Protein AF-A0A0E3S1Q1-F1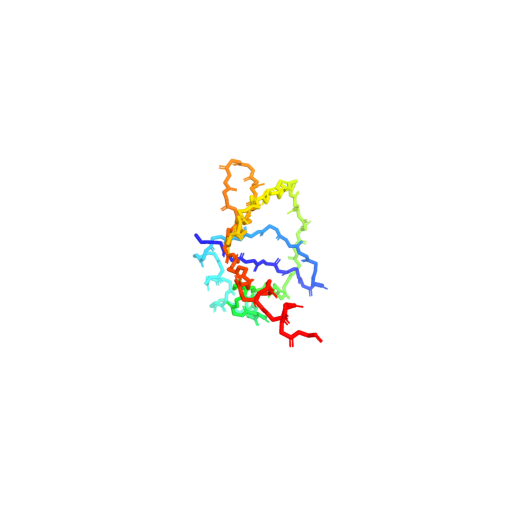 (afdb_monomer_lite)

InterPro domains:
  IPR025938 RRXRR domain [PF14239] (3-93)

Foldseek 3Di:
DWEWEAELVRHTADTHDVVVVVVCVVVVQWDFDDVVVTYIYGNDGDPRDDDDKDWDWDDDPFKIWIFIDDPRDTPDIDIDGDDDCPVVVVVVD

Sequence (93 aa):
MFVFVLSKDGNPLMPTKPAKARKLLQAGKAKVVRNTPFTIKLLFGSSGYTQPVIAGMDTGSKVVGCAAIANGKVLYQSEIYLRENVSKKMQER

Radius of gyration: 18.03 Å; chains: 1; bounding box: 46×26×50 Å

Structure (mmCIF, N/CA/C/O backbone):
data_AF-A0A0E3S1Q1-F1
#
_entry.id   AF-A0A0E3S1Q1-F1
#
loop_
_atom_site.group_PDB
_atom_site.id
_atom_site.type_symbol
_atom_site.label_atom_id
_atom_site.label_alt_id
_atom_site.label_comp_id
_atom_site.label_asym_id
_atom_site.label_entity_id
_atom_site.label_seq_id
_atom_site.pdbx_PDB_ins_code
_atom_site.Cartn_x
_atom_site.Cartn_y
_atom_site.Cartn_z
_atom_site.occupancy
_atom_site.B_iso_or_equiv
_atom_site.auth_seq_id
_atom_site.auth_comp_id
_atom_site.auth_asym_id
_atom_site.auth_atom_id
_atom_site.pdbx_PDB_model_num
ATOM 1 N N . MET A 1 1 ? -3.098 10.597 -1.764 1.00 81.19 1 MET A N 1
ATOM 2 C CA . MET A 1 1 ? -3.412 9.185 -2.074 1.00 81.19 1 MET A CA 1
ATOM 3 C C . MET A 1 1 ? -2.205 8.518 -2.716 1.00 81.19 1 MET A C 1
ATOM 5 O O . MET A 1 1 ? -1.698 9.040 -3.706 1.00 81.19 1 MET A O 1
ATOM 9 N N . PHE A 1 2 ? -1.731 7.415 -2.143 1.00 94.62 2 PHE A N 1
ATOM 10 C CA . PHE A 1 2 ? -0.648 6.595 -2.692 1.00 94.62 2 PHE A CA 1
ATOM 11 C C . PHE A 1 2 ? -1.205 5.314 -3.324 1.00 94.62 2 PHE A C 1
ATOM 13 O O . PHE A 1 2 ? -2.326 4.912 -3.030 1.00 94.62 2 PHE A O 1
ATOM 20 N N . VAL A 1 3 ? -0.418 4.693 -4.201 1.00 97.00 3 VAL A N 1
ATOM 21 C CA . VAL A 1 3 ? -0.692 3.367 -4.766 1.00 97.00 3 VAL A CA 1
ATOM 22 C C . VAL A 1 3 ? 0.318 2.390 -4.194 1.00 97.00 3 VAL A C 1
ATOM 24 O O . VAL A 1 3 ? 1.523 2.622 -4.316 1.00 97.00 3 VAL A O 1
ATOM 27 N N . PHE A 1 4 ? -0.166 1.312 -3.585 1.00 97.12 4 PHE A N 1
ATOM 28 C CA . PHE A 1 4 ? 0.693 0.270 -3.035 1.00 97.12 4 PHE A CA 1
ATOM 29 C C . PHE A 1 4 ? 1.284 -0.566 -4.166 1.00 97.12 4 PHE A C 1
ATOM 31 O O . PHE A 1 4 ? 0.640 -0.794 -5.194 1.00 97.12 4 PHE A O 1
ATOM 38 N N . VAL A 1 5 ? 2.533 -0.988 -3.998 1.00 97.44 5 VAL A N 1
ATOM 39 C CA . VAL A 1 5 ? 3.286 -1.664 -5.052 1.00 97.44 5 VAL A CA 1
ATOM 40 C C . VAL A 1 5 ? 3.845 -2.969 -4.511 1.00 97.44 5 VAL A C 1
ATOM 42 O O . VAL A 1 5 ? 4.488 -2.986 -3.467 1.00 97.44 5 VAL A O 1
ATOM 45 N N . LEU A 1 6 ? 3.620 -4.048 -5.250 1.00 97.75 6 LEU A N 1
ATOM 46 C CA . LEU A 1 6 ? 4.308 -5.318 -5.067 1.00 97.75 6 LEU A CA 1
ATOM 47 C C . LEU A 1 6 ? 5.387 -5.477 -6.141 1.00 97.75 6 LEU A C 1
ATOM 49 O O . LEU A 1 6 ? 5.180 -5.102 -7.301 1.00 97.75 6 LEU A O 1
ATOM 53 N N . SER A 1 7 ? 6.521 -6.064 -5.770 1.00 97.38 7 SER A N 1
ATOM 54 C CA . SER A 1 7 ? 7.558 -6.488 -6.712 1.00 97.38 7 SER A CA 1
ATOM 55 C C . SER A 1 7 ? 7.042 -7.597 -7.641 1.00 97.38 7 SER A C 1
ATOM 57 O O . SER A 1 7 ? 5.965 -8.163 -7.424 1.00 97.38 7 SER A O 1
ATOM 59 N N . LYS A 1 8 ? 7.832 -7.963 -8.658 1.00 96.69 8 LYS A N 1
ATOM 60 C CA . LYS A 1 8 ? 7.547 -9.120 -9.526 1.00 96.69 8 LYS A CA 1
ATOM 61 C C . LYS A 1 8 ? 7.335 -10.415 -8.732 1.00 96.69 8 LYS A C 1
ATOM 63 O O . LYS A 1 8 ? 6.444 -11.199 -9.065 1.00 96.69 8 LYS A O 1
ATOM 68 N N . ASP A 1 9 ? 8.055 -10.569 -7.630 1.00 94.94 9 ASP A N 1
ATOM 69 C CA . ASP A 1 9 ? 8.001 -11.751 -6.764 1.00 94.94 9 ASP A CA 1
ATOM 70 C C . ASP A 1 9 ? 6.891 -11.657 -5.705 1.00 94.94 9 ASP A C 1
ATOM 72 O O . ASP A 1 9 ? 6.567 -12.638 -5.051 1.00 94.94 9 ASP A O 1
ATOM 76 N N . GLY A 1 10 ? 6.219 -10.505 -5.593 1.00 94.44 10 GLY A N 1
ATOM 77 C CA . GLY A 1 10 ? 5.112 -10.287 -4.655 1.00 94.44 10 GLY A CA 1
ATOM 78 C C . GLY A 1 10 ? 5.513 -9.620 -3.340 1.00 94.44 10 GLY A C 1
ATOM 79 O O . GLY A 1 10 ? 4.643 -9.390 -2.505 1.00 94.44 10 GLY A O 1
ATOM 80 N N . ASN A 1 11 ? 6.783 -9.250 -3.173 1.00 95.25 11 ASN A N 1
ATOM 81 C CA . ASN A 1 11 ? 7.255 -8.562 -1.974 1.00 95.25 11 ASN A CA 1
ATOM 82 C C . ASN A 1 11 ? 6.770 -7.100 -1.951 1.00 95.25 11 ASN A C 1
ATOM 84 O O . ASN A 1 11 ? 6.796 -6.442 -2.999 1.00 95.25 11 ASN A O 1
ATOM 88 N N . PRO A 1 12 ? 6.341 -6.560 -0.796 1.00 94.81 12 PRO A N 1
ATOM 89 C CA . PRO A 1 12 ? 5.954 -5.157 -0.680 1.00 94.81 12 PRO A CA 1
ATOM 90 C C . PRO A 1 12 ? 7.110 -4.206 -1.008 1.00 94.81 12 PRO A C 1
ATOM 92 O O . PRO A 1 12 ? 8.225 -4.375 -0.524 1.00 94.81 12 PRO A O 1
ATOM 95 N N . LEU A 1 13 ? 6.824 -3.178 -1.807 1.00 95.94 13 LEU A N 1
ATOM 96 C CA . LEU A 1 13 ? 7.715 -2.048 -2.067 1.00 95.94 13 LEU A CA 1
ATOM 97 C C . LEU A 1 13 ? 7.117 -0.765 -1.489 1.00 95.94 13 LEU A C 1
ATOM 99 O O . LEU A 1 13 ? 5.942 -0.711 -1.114 1.00 95.94 13 LEU A O 1
ATOM 103 N N . MET A 1 14 ? 7.902 0.314 -1.505 1.00 95.25 14 MET A N 1
ATOM 104 C CA . MET A 1 14 ? 7.365 1.627 -1.168 1.00 95.25 14 MET A CA 1
ATOM 105 C C . MET A 1 14 ? 6.221 2.036 -2.102 1.00 95.25 14 MET A C 1
ATOM 107 O O . MET A 1 14 ? 6.332 1.881 -3.326 1.00 95.25 14 MET A O 1
ATOM 111 N N . PRO A 1 15 ? 5.141 2.627 -1.558 1.00 95.69 15 PRO A N 1
ATOM 112 C CA . PRO A 1 15 ? 4.054 3.140 -2.367 1.00 95.69 15 PRO A CA 1
ATOM 113 C C . PRO A 1 15 ? 4.526 4.227 -3.328 1.00 95.69 15 PRO A C 1
ATOM 115 O O . PRO A 1 15 ? 5.479 4.970 -3.077 1.00 95.69 15 PRO A O 1
ATOM 118 N N . THR A 1 16 ? 3.809 4.366 -4.435 1.00 95.44 16 THR A N 1
ATOM 119 C CA . THR A 1 16 ? 4.118 5.364 -5.452 1.00 95.44 16 THR A CA 1
ATOM 120 C C . THR A 1 16 ? 2.980 6.350 -5.668 1.00 95.44 16 THR A C 1
ATOM 122 O O . THR A 1 16 ? 1.846 6.144 -5.233 1.00 95.44 16 THR A O 1
ATOM 125 N N . LYS A 1 17 ? 3.281 7.460 -6.347 1.00 96.06 17 LYS A N 1
ATOM 126 C CA . LYS A 1 17 ? 2.265 8.443 -6.730 1.00 96.06 17 LYS A CA 1
ATOM 127 C C . LYS A 1 17 ? 1.330 7.829 -7.785 1.00 96.06 17 LYS A C 1
ATOM 129 O O . LYS A 1 17 ? 1.831 7.177 -8.707 1.00 96.06 17 LYS A O 1
ATOM 134 N N . PRO A 1 18 ? 0.018 8.120 -7.758 1.00 97.19 18 PRO A N 1
ATOM 135 C CA . PRO A 1 18 ? -0.936 7.624 -8.753 1.00 97.19 18 PRO A CA 1
ATOM 136 C C . PRO A 1 18 ? -0.516 7.891 -10.205 1.00 97.19 18 PRO A C 1
ATOM 138 O O . PRO A 1 18 ? -0.697 7.036 -11.066 1.00 97.19 18 PRO A O 1
ATOM 141 N N . ALA A 1 19 ? 0.131 9.031 -10.475 1.00 97.62 19 ALA A N 1
ATOM 142 C CA . ALA A 1 19 ? 0.662 9.355 -11.800 1.00 97.62 19 ALA A CA 1
ATOM 143 C C . ALA A 1 19 ? 1.704 8.335 -12.300 1.00 97.62 19 ALA A C 1
ATOM 145 O O . ALA A 1 19 ? 1.667 7.938 -13.464 1.00 97.62 19 ALA A O 1
ATOM 146 N N . LYS A 1 20 ? 2.616 7.873 -11.431 1.00 97.00 20 LYS A N 1
ATOM 147 C CA . LYS A 1 20 ? 3.613 6.851 -11.789 1.00 97.00 20 LYS A CA 1
ATOM 148 C C . LYS A 1 20 ? 2.949 5.487 -11.965 1.00 97.00 20 LYS A C 1
ATOM 150 O O . LYS A 1 20 ? 3.231 4.814 -12.950 1.00 97.00 20 LYS A O 1
ATOM 155 N N . ALA A 1 21 ? 2.031 5.119 -11.071 1.00 97.62 21 ALA A N 1
ATOM 156 C CA . ALA A 1 21 ? 1.256 3.885 -11.194 1.00 97.62 21 ALA A CA 1
ATOM 157 C C . ALA A 1 21 ? 0.481 3.820 -12.522 1.00 97.62 21 ALA A C 1
ATOM 159 O O . ALA A 1 21 ? 0.573 2.824 -13.231 1.00 97.62 21 ALA A O 1
ATOM 160 N N . ARG A 1 22 ? -0.196 4.908 -12.915 1.00 98.06 22 ARG A N 1
ATOM 161 C CA . ARG A 1 22 ? -0.914 5.003 -14.195 1.00 98.06 22 ARG A CA 1
ATOM 162 C C . ARG A 1 22 ? 0.012 4.787 -15.391 1.00 98.06 22 ARG A C 1
ATOM 164 O O . ARG A 1 22 ? -0.315 3.985 -16.256 1.00 98.06 22 ARG A O 1
ATOM 171 N N . LYS A 1 23 ? 1.174 5.451 -15.418 1.00 98.44 23 LYS A N 1
ATOM 172 C CA . LYS A 1 23 ? 2.171 5.273 -16.488 1.00 98.44 23 LYS A CA 1
ATOM 173 C C . LYS A 1 23 ? 2.667 3.826 -16.573 1.00 98.44 23 LYS A C 1
ATOM 175 O O . LYS A 1 23 ? 2.820 3.302 -17.668 1.00 98.44 23 LYS A O 1
ATOM 180 N N . LEU A 1 24 ? 2.895 3.173 -15.431 1.00 98.06 24 LEU A N 1
ATOM 181 C CA . LEU A 1 24 ? 3.311 1.766 -15.391 1.00 98.06 24 LEU A CA 1
ATOM 182 C C . LEU A 1 24 ? 2.226 0.825 -15.927 1.00 98.06 24 LEU A C 1
ATOM 184 O O . LEU A 1 24 ? 2.551 -0.098 -16.667 1.00 98.06 24 LEU A O 1
ATOM 188 N N . LEU A 1 25 ? 0.961 1.072 -15.576 1.00 98.38 25 LEU A N 1
ATOM 189 C CA . LEU A 1 25 ? -0.182 0.303 -16.071 1.00 98.38 25 LEU A CA 1
ATOM 190 C C . LEU A 1 25 ? -0.376 0.496 -17.584 1.00 98.38 25 LEU A C 1
ATOM 192 O O . LEU A 1 25 ? -0.478 -0.485 -18.308 1.00 98.38 25 LEU A O 1
ATOM 196 N N . GLN A 1 26 ? -0.352 1.741 -18.073 1.00 98.31 26 GLN A N 1
ATOM 197 C CA . GLN A 1 26 ? -0.478 2.056 -19.505 1.00 98.31 26 GLN A CA 1
ATOM 198 C C . GLN A 1 26 ? 0.658 1.459 -20.340 1.00 98.31 26 GLN A C 1
ATOM 200 O O . GLN A 1 26 ? 0.431 1.003 -21.453 1.00 98.31 26 GLN A O 1
ATOM 205 N N . ALA A 1 27 ? 1.874 1.425 -19.793 1.00 98.12 27 ALA A N 1
ATOM 206 C CA . ALA A 1 27 ? 3.027 0.816 -20.446 1.00 98.12 27 ALA A CA 1
ATOM 207 C C . ALA A 1 27 ? 3.061 -0.724 -20.336 1.00 98.12 27 ALA A C 1
ATOM 209 O O . ALA A 1 27 ? 4.066 -1.322 -20.713 1.00 98.12 27 ALA A O 1
ATOM 210 N N . GLY A 1 28 ? 2.045 -1.369 -19.747 1.00 97.94 28 GLY A N 1
ATOM 211 C CA . GLY A 1 28 ? 2.014 -2.824 -19.550 1.00 97.94 28 GLY A CA 1
ATOM 212 C C . GLY A 1 28 ? 3.090 -3.357 -18.593 1.00 97.94 28 GLY A C 1
ATOM 213 O O . GLY A 1 28 ? 3.382 -4.547 -18.585 1.00 97.94 28 GLY A O 1
ATOM 214 N N . LYS A 1 29 ? 3.706 -2.492 -17.776 1.00 98.06 29 LYS A N 1
ATOM 215 C CA . LYS A 1 29 ? 4.802 -2.846 -16.853 1.00 98.06 29 LYS A CA 1
ATOM 216 C C . LYS A 1 29 ? 4.320 -3.257 -15.462 1.00 98.06 29 LYS A C 1
ATOM 218 O O . LYS A 1 29 ? 5.117 -3.701 -14.633 1.00 98.06 29 LYS A O 1
ATOM 223 N N . ALA A 1 30 ? 3.036 -3.083 -15.182 1.00 98.31 30 ALA A N 1
ATOM 224 C CA . ALA A 1 30 ? 2.400 -3.487 -13.941 1.00 98.31 30 ALA A CA 1
ATOM 225 C C . ALA A 1 30 ? 0.976 -3.980 -14.214 1.00 98.31 30 ALA A C 1
ATOM 227 O O . ALA A 1 30 ? 0.389 -3.647 -15.241 1.00 98.31 30 ALA A 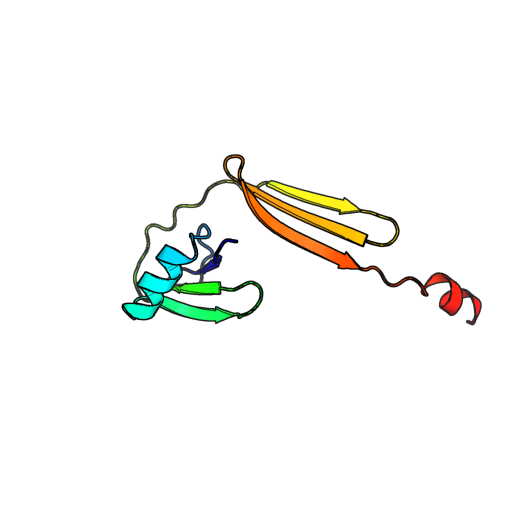O 1
ATOM 228 N N . LYS A 1 31 ? 0.406 -4.721 -13.264 1.00 98.31 31 LYS A N 1
ATOM 229 C CA . LYS A 1 31 ? -1.008 -5.115 -13.260 1.00 98.31 31 LYS A CA 1
ATOM 230 C C . LYS A 1 31 ? -1.675 -4.748 -11.942 1.00 98.31 31 LYS A C 1
ATOM 232 O O . LYS A 1 31 ? -1.013 -4.737 -10.906 1.00 98.31 31 LYS A O 1
ATOM 237 N N . VAL A 1 32 ? -2.972 -4.461 -11.969 1.00 98.38 32 VAL A N 1
ATOM 238 C CA . VAL A 1 32 ? -3.763 -4.272 -10.744 1.00 98.38 32 VAL A CA 1
ATOM 239 C C . VAL A 1 32 ? -3.956 -5.630 -10.071 1.00 98.38 32 VAL A C 1
ATOM 241 O O . VAL A 1 32 ? -4.230 -6.618 -10.747 1.00 98.38 32 VAL A O 1
ATOM 244 N N . VAL A 1 33 ? -3.782 -5.687 -8.749 1.00 98.06 33 VAL A N 1
ATOM 245 C CA . VAL A 1 33 ? -4.003 -6.910 -7.952 1.00 98.06 33 VAL A CA 1
ATOM 246 C C . VAL A 1 33 ? -5.058 -6.735 -6.863 1.00 98.06 33 VAL A C 1
ATOM 248 O O . VAL A 1 33 ? -5.580 -7.724 -6.362 1.00 98.06 33 VAL A O 1
ATOM 251 N N . ARG A 1 34 ? -5.374 -5.492 -6.482 1.00 96.94 34 ARG A N 1
ATOM 252 C CA . ARG A 1 34 ? -6.397 -5.173 -5.481 1.00 96.94 34 ARG A CA 1
ATOM 253 C C . ARG A 1 34 ? -6.931 -3.762 -5.703 1.00 96.94 34 ARG A C 1
ATOM 255 O O . ARG A 1 34 ? -6.151 -2.861 -6.011 1.00 96.94 34 ARG A O 1
ATOM 262 N N . ASN A 1 35 ? -8.234 -3.567 -5.502 1.00 95.19 35 ASN A N 1
ATOM 263 C CA . ASN A 1 35 ? -8.881 -2.264 -5.683 1.00 95.19 35 ASN A CA 1
ATOM 264 C C . ASN A 1 35 ? -8.825 -1.399 -4.416 1.00 95.19 35 ASN A C 1
ATOM 266 O O . ASN A 1 35 ? -8.584 -0.199 -4.525 1.00 95.19 35 ASN A O 1
ATOM 270 N N . THR A 1 36 ? -8.989 -2.003 -3.230 1.00 92.25 36 THR A N 1
ATOM 271 C CA . THR A 1 36 ? -8.986 -1.276 -1.948 1.00 92.25 36 THR A CA 1
ATOM 272 C C . THR A 1 36 ? -8.216 -2.030 -0.853 1.00 92.25 36 THR A C 1
ATOM 274 O O . THR A 1 36 ? -8.670 -3.100 -0.433 1.00 92.25 36 THR A O 1
ATOM 277 N N . PRO A 1 37 ? -7.080 -1.489 -0.365 1.00 92.25 37 PRO A N 1
ATOM 278 C CA . PRO A 1 37 ? -6.388 -0.336 -0.943 1.00 92.25 37 PRO A CA 1
ATOM 279 C C . PRO A 1 37 ? -5.899 -0.647 -2.369 1.00 92.25 37 PRO A C 1
ATOM 281 O O . PRO A 1 37 ? -5.657 -1.808 -2.702 1.00 92.25 37 PRO A O 1
ATOM 284 N N . PHE A 1 38 ? -5.798 0.381 -3.218 1.00 96.75 38 PHE A N 1
ATOM 285 C CA . PHE A 1 38 ? -5.412 0.192 -4.617 1.00 96.75 38 PHE A CA 1
ATOM 286 C C . PHE A 1 38 ? -3.946 -0.235 -4.712 1.00 96.75 38 PHE A C 1
ATOM 288 O O . PHE A 1 38 ? -3.040 0.511 -4.320 1.00 96.75 38 PHE A O 1
ATOM 295 N N . THR A 1 39 ? -3.727 -1.431 -5.254 1.00 98.12 39 THR A N 1
ATOM 296 C CA . THR A 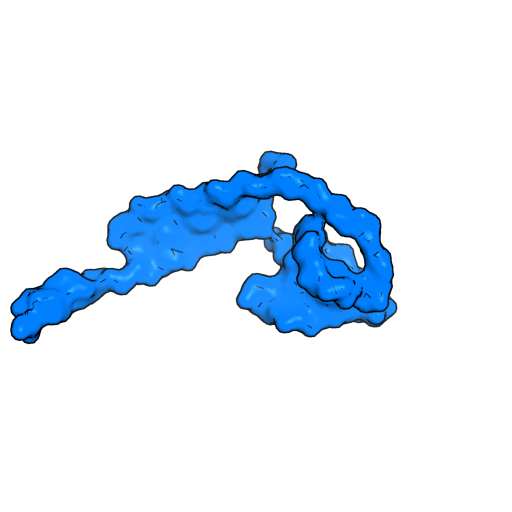1 39 ? -2.419 -2.087 -5.283 1.00 98.12 39 THR A CA 1
ATOM 297 C C . THR A 1 39 ? -2.105 -2.589 -6.683 1.00 98.12 39 THR A C 1
ATOM 299 O O . THR A 1 39 ? -2.915 -3.277 -7.313 1.00 98.12 39 THR A O 1
ATOM 302 N N . ILE A 1 40 ? -0.894 -2.291 -7.151 1.00 98.44 40 ILE A N 1
ATOM 303 C CA . ILE A 1 40 ? -0.342 -2.813 -8.403 1.00 98.44 40 ILE A CA 1
ATOM 304 C C . ILE A 1 40 ? 0.824 -3.763 -8.125 1.00 98.44 40 ILE A C 1
ATOM 306 O O . ILE A 1 40 ? 1.543 -3.609 -7.142 1.00 98.44 40 ILE A O 1
ATOM 310 N N . LYS A 1 41 ? 1.048 -4.720 -9.019 1.00 98.38 41 LYS A N 1
ATOM 311 C CA . LYS A 1 41 ? 2.212 -5.606 -9.020 1.00 98.38 41 LYS A CA 1
ATOM 312 C C . LYS A 1 41 ? 3.059 -5.335 -10.257 1.00 98.38 41 LYS A C 1
ATOM 314 O O . LYS A 1 41 ? 2.522 -5.323 -11.365 1.00 98.38 41 LYS A O 1
ATOM 319 N N . LEU A 1 42 ? 4.359 -5.109 -10.075 1.00 98.25 42 LEU A N 1
ATOM 320 C CA . LEU A 1 42 ? 5.302 -4.941 -11.182 1.00 98.25 42 LEU A CA 1
ATOM 321 C C . LEU A 1 42 ? 5.486 -6.265 -11.933 1.00 98.25 42 LEU A C 1
ATOM 323 O O . LEU A 1 42 ? 5.466 -7.336 -11.334 1.00 98.25 42 LEU A O 1
ATOM 327 N N . LEU A 1 43 ? 5.677 -6.192 -13.249 1.00 97.81 43 LEU A N 1
ATOM 328 C CA . LEU A 1 43 ? 5.965 -7.356 -14.099 1.00 97.81 43 LEU A CA 1
ATOM 329 C C . LEU A 1 43 ? 7.459 -7.481 -14.443 1.00 97.81 43 LEU A C 1
ATOM 331 O O . LEU A 1 43 ? 7.881 -8.442 -15.082 1.00 97.81 43 LEU A O 1
ATOM 335 N N . PHE A 1 44 ? 8.266 -6.527 -13.980 1.00 95.56 44 PHE A N 1
ATOM 336 C CA . PHE A 1 44 ? 9.711 -6.457 -14.175 1.00 95.56 44 PHE A CA 1
ATOM 337 C C . PHE A 1 44 ? 10.433 -6.339 -12.825 1.00 95.56 44 PHE A C 1
ATOM 339 O O . PHE A 1 44 ? 9.811 -6.054 -11.799 1.00 95.56 44 PHE A O 1
ATOM 346 N N . GLY A 1 45 ? 11.744 -6.588 -1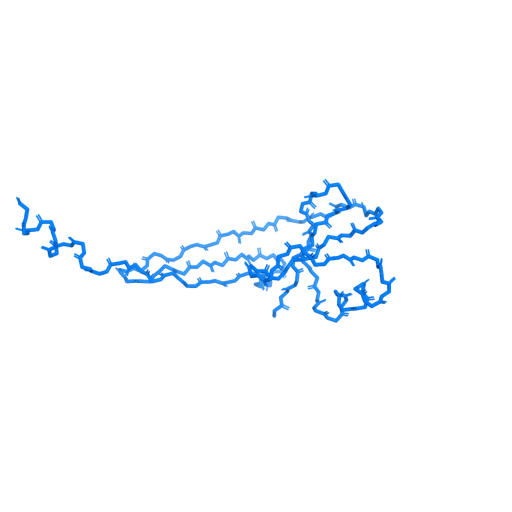2.832 1.00 92.75 45 GLY A N 1
ATOM 347 C CA . GLY A 1 45 ? 12.576 -6.527 -11.631 1.00 92.75 45 GLY A CA 1
ATOM 348 C C . GLY A 1 45 ? 12.670 -5.117 -11.043 1.00 92.75 45 GLY A C 1
ATOM 349 O O . GLY A 1 45 ? 12.638 -4.117 -11.758 1.00 92.75 45 GLY A O 1
ATOM 350 N N . SER A 1 46 ? 12.812 -5.037 -9.724 1.00 90.75 46 SER A N 1
ATOM 351 C CA . SER A 1 46 ? 13.028 -3.786 -8.997 1.00 90.75 46 SER A CA 1
ATOM 352 C C . SER A 1 46 ? 14.076 -3.996 -7.918 1.00 90.75 46 SER A C 1
ATOM 354 O O . SER A 1 46 ? 14.128 -5.078 -7.343 1.00 90.75 46 SER A O 1
ATOM 356 N N . SER A 1 47 ? 14.826 -2.953 -7.576 1.00 85.94 47 SER A N 1
ATOM 357 C CA . SER A 1 47 ? 15.880 -3.016 -6.558 1.00 85.94 47 SER A CA 1
ATOM 358 C C . SER A 1 47 ? 15.385 -3.253 -5.125 1.00 85.94 47 SER A C 1
ATOM 360 O O . SER A 1 47 ? 16.195 -3.503 -4.244 1.00 85.94 47 SER A O 1
ATOM 362 N N . GLY A 1 48 ? 14.075 -3.180 -4.869 1.00 88.00 48 GLY A N 1
ATOM 363 C CA . GLY A 1 48 ? 13.508 -3.607 -3.587 1.00 88.00 48 GLY A CA 1
ATOM 364 C C . GLY A 1 48 ? 13.686 -2.632 -2.422 1.00 88.00 48 GLY A C 1
ATOM 365 O O . GLY A 1 48 ? 13.347 -2.988 -1.302 1.00 88.00 48 GLY A O 1
ATOM 366 N N . TYR A 1 49 ? 14.198 -1.418 -2.650 1.00 85.69 49 TYR A N 1
ATOM 367 C CA . TYR A 1 49 ? 14.466 -0.476 -1.558 1.00 85.69 49 TYR A CA 1
ATOM 368 C C . TYR A 1 49 ? 13.190 -0.058 -0.816 1.00 85.69 49 TYR A C 1
ATOM 370 O O . TYR A 1 49 ? 12.237 0.456 -1.413 1.00 85.69 49 TYR A O 1
ATOM 378 N N . THR A 1 50 ? 13.220 -0.231 0.503 1.00 92.75 50 THR A N 1
ATOM 379 C CA . THR A 1 50 ? 12.194 0.204 1.453 1.00 92.75 50 THR A CA 1
ATOM 380 C C . THR A 1 50 ? 12.811 1.080 2.536 1.00 92.75 50 THR A C 1
ATOM 382 O O . THR A 1 50 ? 14.020 1.045 2.757 1.00 92.75 50 THR A O 1
ATOM 385 N N . GLN A 1 51 ? 11.977 1.827 3.252 1.00 91.88 51 GLN A N 1
ATOM 386 C CA . GLN A 1 51 ? 12.375 2.566 4.449 1.00 91.88 51 GLN A CA 1
ATOM 387 C C . GLN A 1 51 ? 11.483 2.193 5.637 1.00 91.88 51 GLN A C 1
ATOM 389 O O . GLN A 1 51 ? 10.376 1.690 5.419 1.00 91.88 51 GLN A O 1
ATOM 394 N N . PRO A 1 52 ? 11.924 2.465 6.878 1.00 95.38 52 PRO A N 1
ATOM 395 C CA . PRO A 1 52 ? 11.081 2.303 8.052 1.00 95.38 52 PRO A CA 1
ATOM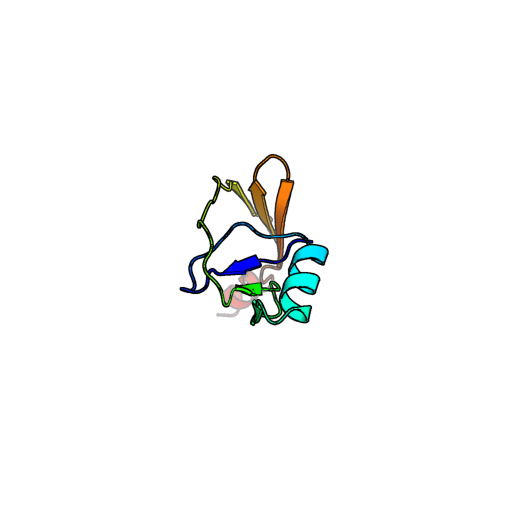 396 C C . PRO A 1 52 ? 9.769 3.080 7.916 1.00 95.38 52 PRO A C 1
ATOM 398 O O . PRO A 1 52 ? 9.735 4.215 7.431 1.00 95.38 52 PRO A O 1
ATOM 401 N N . VAL A 1 53 ? 8.689 2.448 8.361 1.00 96.06 53 VAL A N 1
ATOM 402 C CA . VAL A 1 53 ? 7.348 3.026 8.415 1.00 96.06 53 VAL A CA 1
ATOM 403 C C . VAL A 1 53 ? 6.889 2.966 9.862 1.00 96.06 53 VAL A C 1
ATOM 405 O O . VAL A 1 53 ? 6.939 1.907 10.482 1.00 96.06 53 VAL A O 1
ATOM 408 N N . ILE A 1 54 ? 6.433 4.095 10.390 1.00 96.94 54 ILE A N 1
ATOM 409 C CA . ILE A 1 54 ? 5.832 4.166 11.719 1.00 96.94 54 ILE A CA 1
ATOM 410 C C . ILE A 1 54 ? 4.331 3.971 11.547 1.00 96.94 54 ILE A C 1
ATOM 412 O O . ILE A 1 54 ? 3.683 4.739 10.832 1.00 96.94 54 ILE A O 1
ATOM 416 N N . ALA A 1 55 ? 3.790 2.937 12.182 1.00 95.62 55 ALA A N 1
ATOM 417 C CA . ALA A 1 55 ? 2.355 2.724 12.275 1.00 95.62 55 ALA A CA 1
ATOM 418 C C . ALA A 1 55 ? 1.844 3.323 13.589 1.00 95.62 55 ALA A C 1
ATOM 420 O O . ALA A 1 55 ? 2.374 3.022 14.655 1.00 95.62 55 ALA A O 1
ATOM 421 N N . GLY A 1 56 ? 0.828 4.175 13.497 1.00 95.31 56 GLY A N 1
ATOM 422 C CA . GLY A 1 56 ? 0.113 4.738 14.636 1.00 95.31 56 GLY A CA 1
ATOM 423 C C . GLY A 1 56 ? -1.334 4.264 14.642 1.00 95.31 56 GLY A C 1
ATOM 424 O O . GLY A 1 56 ? -1.952 4.140 13.580 1.00 95.31 56 GLY A O 1
ATOM 425 N N . MET A 1 57 ? -1.864 4.011 15.834 1.00 96.19 57 MET A N 1
ATOM 426 C CA . MET A 1 57 ? -3.267 3.686 16.059 1.00 96.19 57 MET A CA 1
ATOM 427 C C . MET A 1 57 ? -3.796 4.564 17.189 1.00 96.19 57 MET A C 1
ATOM 429 O O . MET A 1 57 ? -3.158 4.661 18.233 1.00 96.19 57 MET A O 1
ATOM 433 N N . ASP A 1 58 ? -4.944 5.190 16.962 1.00 94.94 58 ASP A N 1
ATOM 434 C CA . ASP A 1 58 ? -5.684 5.958 17.956 1.00 94.94 58 ASP A CA 1
ATOM 435 C C . ASP A 1 58 ? -6.988 5.225 18.274 1.00 94.94 58 ASP A C 1
ATOM 437 O O . ASP A 1 58 ? -7.821 4.990 17.394 1.00 94.94 58 ASP A O 1
ATOM 441 N N . THR A 1 59 ? -7.137 4.793 19.523 1.00 91.62 59 THR A N 1
ATOM 442 C CA . THR A 1 59 ? -8.263 3.971 19.969 1.00 91.62 59 THR A CA 1
ATOM 443 C C . THR A 1 59 ? -9.319 4.841 20.639 1.00 91.62 59 THR A C 1
ATOM 445 O O . THR A 1 59 ? -9.258 5.088 21.844 1.00 91.62 59 THR A O 1
ATOM 448 N N . GLY A 1 60 ? -10.316 5.275 19.870 1.00 89.81 60 GLY A N 1
ATOM 449 C CA . GLY A 1 60 ? -11.515 5.912 20.404 1.00 89.81 60 GLY A CA 1
ATOM 450 C C . GLY A 1 60 ? -12.564 4.898 20.874 1.00 89.81 60 GLY A C 1
ATOM 451 O O . GLY A 1 60 ? -12.536 3.720 20.521 1.00 89.81 60 GLY A O 1
ATOM 452 N N . SER A 1 61 ? -13.550 5.371 21.643 1.00 87.81 61 SER A N 1
ATOM 453 C CA . SER A 1 61 ? -14.653 4.540 22.162 1.00 87.81 61 SER A CA 1
ATOM 454 C C . SER A 1 61 ? -15.596 4.010 21.075 1.00 87.81 61 SER A C 1
ATOM 456 O O . SER A 1 61 ? -16.252 2.988 21.267 1.00 87.81 61 SER A O 1
ATOM 458 N N . LYS A 1 62 ? -15.663 4.702 19.932 1.00 91.25 62 LYS A N 1
ATOM 459 C CA . LYS A 1 62 ? -16.537 4.376 18.792 1.00 91.25 62 LYS A CA 1
ATOM 460 C C . LYS A 1 62 ? -15.781 4.190 17.483 1.00 91.25 62 LYS A C 1
ATOM 462 O O . LYS A 1 62 ? -16.257 3.485 16.601 1.00 91.25 62 LYS A O 1
ATOM 467 N N . VAL A 1 63 ? -14.633 4.842 17.334 1.00 94.88 63 VAL A N 1
ATOM 46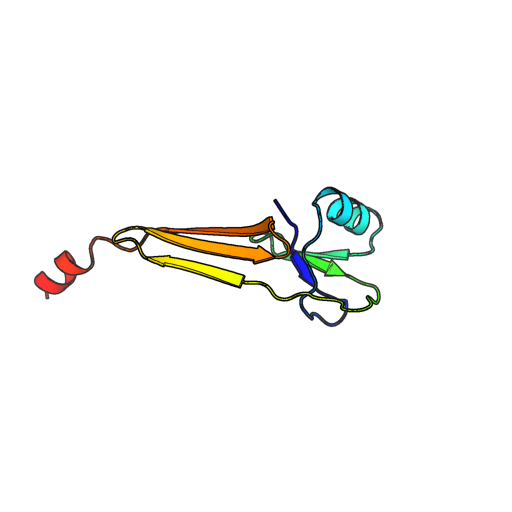8 C CA . VAL A 1 63 ? -13.859 4.866 16.092 1.00 94.88 63 VAL A CA 1
ATOM 469 C C . VAL A 1 63 ? -12.399 4.621 16.426 1.00 94.88 63 VAL A C 1
ATOM 471 O O . VAL A 1 63 ? -11.871 5.229 17.353 1.00 94.88 63 VAL A O 1
ATOM 474 N N . VAL A 1 64 ? -11.757 3.742 15.665 1.00 96.06 64 VAL A N 1
ATOM 475 C CA . VAL A 1 64 ? -10.310 3.522 15.712 1.00 96.06 64 VAL A CA 1
ATOM 476 C C . VAL A 1 64 ? -9.685 4.142 14.471 1.00 96.06 64 VAL A C 1
ATOM 478 O O . VAL A 1 64 ? -10.034 3.771 13.348 1.00 96.06 64 VAL A O 1
ATOM 481 N N . GLY A 1 65 ? -8.767 5.082 14.671 1.00 96.19 65 GLY A N 1
ATOM 482 C CA . GLY A 1 65 ? -7.961 5.674 13.612 1.00 96.19 65 GLY A CA 1
ATOM 483 C C . GLY A 1 65 ? -6.651 4.912 13.441 1.00 96.19 65 GLY A C 1
ATOM 484 O O . GLY A 1 65 ? -5.996 4.569 14.420 1.00 96.19 65 GLY A O 1
ATOM 485 N N . CYS A 1 66 ? -6.234 4.668 12.204 1.00 95.44 66 CYS A N 1
ATOM 486 C CA . CYS A 1 66 ? -4.931 4.083 11.891 1.00 95.44 66 CYS A CA 1
ATOM 487 C C . CYS A 1 66 ? -4.204 4.963 10.879 1.00 95.44 66 CYS A C 1
ATOM 489 O O . CYS A 1 66 ? -4.816 5.416 9.911 1.00 95.44 66 CYS A O 1
ATOM 491 N N . ALA A 1 67 ? -2.894 5.136 11.042 1.00 95.88 67 ALA A N 1
ATOM 492 C CA . ALA A 1 67 ? -2.045 5.827 10.081 1.00 95.88 67 ALA A CA 1
ATOM 493 C C . ALA A 1 67 ? -0.694 5.123 9.918 1.00 95.88 67 ALA A C 1
ATOM 495 O O . ALA A 1 67 ? -0.159 4.545 10.860 1.00 95.88 67 ALA A O 1
ATOM 496 N N . ALA A 1 68 ? -0.123 5.196 8.718 1.00 95.94 68 ALA A N 1
ATOM 497 C CA . ALA A 1 68 ? 1.244 4.757 8.451 1.00 95.94 68 ALA A CA 1
ATOM 498 C C . ALA A 1 68 ? 2.046 5.921 7.866 1.00 95.94 68 ALA A C 1
ATOM 500 O O . ALA A 1 68 ? 1.638 6.505 6.859 1.00 95.94 68 ALA A O 1
ATOM 501 N N . ILE A 1 69 ? 3.178 6.258 8.484 1.00 96.00 69 ILE A N 1
ATOM 502 C CA . ILE A 1 69 ? 3.976 7.445 8.166 1.00 96.00 69 ILE A CA 1
ATOM 503 C C . ILE A 1 69 ? 5.402 7.034 7.803 1.00 96.00 69 ILE A C 1
ATOM 505 O O . ILE A 1 69 ? 6.030 6.241 8.500 1.00 96.00 69 ILE A O 1
ATOM 509 N N . ALA A 1 70 ? 5.932 7.610 6.726 1.00 94.75 70 ALA A N 1
ATOM 510 C CA . ALA A 1 70 ? 7.344 7.505 6.370 1.00 94.75 70 ALA A CA 1
ATOM 511 C C . ALA A 1 70 ? 7.846 8.837 5.811 1.00 94.75 70 ALA A C 1
ATOM 513 O O . ALA A 1 70 ? 7.143 9.489 5.037 1.00 94.75 70 ALA A O 1
ATOM 514 N N . ASN A 1 71 ? 9.067 9.239 6.172 1.00 91.81 71 ASN A N 1
ATOM 515 C CA . ASN A 1 71 ? 9.702 10.487 5.720 1.00 91.81 71 ASN A CA 1
ATOM 516 C C . ASN A 1 71 ? 8.786 11.723 5.862 1.00 91.81 71 ASN A C 1
ATOM 518 O O . ASN A 1 71 ? 8.649 12.513 4.926 1.00 91.81 71 ASN A O 1
ATOM 522 N N . GLY A 1 72 ? 8.090 11.840 6.998 1.00 91.25 72 GLY A N 1
ATOM 523 C CA . GLY A 1 72 ? 7.166 12.946 7.278 1.00 91.25 72 GLY A CA 1
ATOM 524 C C . GLY A 1 72 ? 5.889 12.958 6.428 1.00 91.25 72 GLY A C 1
ATOM 525 O O . GLY A 1 72 ? 5.201 13.973 6.379 1.00 91.25 72 GLY A O 1
ATOM 526 N N . LYS A 1 73 ? 5.565 11.863 5.727 1.00 92.94 73 LYS A N 1
ATOM 527 C CA . LYS A 1 73 ? 4.368 11.750 4.881 1.00 92.94 73 LYS A CA 1
ATOM 528 C C . LYS A 1 73 ? 3.487 10.593 5.319 1.00 92.94 73 LYS A C 1
ATOM 530 O O . LYS A 1 73 ? 3.971 9.484 5.529 1.00 92.94 73 LYS A O 1
ATOM 535 N N . VAL A 1 74 ? 2.183 10.845 5.359 1.00 94.44 74 VAL A N 1
ATOM 536 C CA . VAL A 1 74 ? 1.161 9.821 5.590 1.00 94.44 74 VAL A CA 1
ATOM 537 C C . VAL A 1 74 ? 0.999 8.985 4.318 1.00 94.44 74 VAL A C 1
ATOM 539 O O . VAL A 1 74 ? 0.558 9.481 3.280 1.00 94.44 74 VAL A O 1
ATOM 542 N N . LEU A 1 75 ? 1.398 7.718 4.385 1.00 94.69 75 LEU A N 1
ATOM 543 C CA . LEU A 1 75 ? 1.272 6.743 3.300 1.00 94.69 75 LEU A CA 1
ATOM 544 C C . LEU A 1 75 ? -0.120 6.104 3.268 1.00 94.69 75 LEU A C 1
ATOM 546 O O . LEU A 1 75 ? -0.656 5.840 2.191 1.00 94.69 75 LEU A O 1
ATOM 550 N N . TYR A 1 76 ? -0.685 5.865 4.449 1.00 94.50 76 TYR A N 1
ATOM 551 C CA . TYR A 1 76 ? -1.975 5.220 4.661 1.00 94.50 76 TYR A CA 1
ATOM 552 C C . TYR A 1 76 ? -2.687 5.881 5.835 1.00 94.50 76 TYR A C 1
ATOM 554 O O . TYR A 1 76 ? -2.037 6.231 6.819 1.00 94.50 76 TYR A O 1
ATOM 562 N N . GLN A 1 77 ? -4.006 5.999 5.730 1.00 94.38 77 GLN A N 1
ATOM 563 C CA . GLN A 1 77 ? -4.880 6.352 6.838 1.00 94.38 77 GLN A CA 1
ATOM 564 C C . GLN A 1 77 ? -6.218 5.629 6.679 1.00 94.38 77 GLN A C 1
ATOM 566 O O . GLN A 1 77 ? -6.685 5.442 5.552 1.00 94.38 77 GLN A O 1
ATOM 571 N N . SER A 1 78 ? -6.829 5.234 7.788 1.00 93.50 78 SER A N 1
ATOM 572 C CA . SER A 1 78 ? -8.175 4.663 7.805 1.00 93.50 78 SER A CA 1
ATOM 573 C C . SER A 1 78 ? -8.858 4.897 9.136 1.00 93.50 78 SER A C 1
ATOM 575 O O . SER A 1 78 ? -8.193 4.954 10.166 1.00 93.50 78 SER A O 1
ATOM 577 N N . GLU A 1 79 ? -10.182 4.908 9.104 1.00 95.06 79 GLU A N 1
ATOM 578 C CA . GLU A 1 79 ? -11.035 4.911 10.285 1.00 95.06 79 GLU A CA 1
ATOM 579 C C . GLU A 1 79 ? -11.880 3.638 10.286 1.00 95.06 79 GLU A C 1
ATOM 581 O O . GLU A 1 79 ? -12.376 3.199 9.245 1.00 95.06 79 GLU A O 1
ATOM 586 N N . ILE A 1 80 ? -12.006 3.023 11.455 1.00 93.88 80 ILE A N 1
ATOM 587 C CA . ILE A 1 80 ? -12.767 1.797 11.666 1.00 93.88 80 ILE A CA 1
ATOM 588 C C . ILE A 1 80 ? -13.837 2.103 12.704 1.00 93.88 80 ILE A C 1
ATOM 590 O O . ILE A 1 80 ? -13.520 2.427 13.846 1.00 93.88 80 ILE A O 1
ATOM 594 N N . TYR A 1 81 ? -15.103 1.976 12.317 1.00 94.50 81 TYR A N 1
ATOM 595 C CA . TYR A 1 81 ? -16.228 2.137 13.233 1.00 94.50 81 TYR A CA 1
ATOM 596 C C . TYR A 1 81 ? -16.431 0.856 14.039 1.00 94.50 81 TYR A C 1
ATOM 598 O O . TYR A 1 81 ? -16.646 -0.226 13.487 1.00 94.50 81 TYR A O 1
ATOM 606 N N . LEU A 1 82 ? -16.348 0.989 15.358 1.00 92.19 82 LEU A N 1
ATOM 607 C CA . LEU A 1 82 ? -16.588 -0.085 16.303 1.00 92.19 82 LEU A CA 1
ATOM 608 C C . LEU A 1 82 ? -18.084 -0.350 16.444 1.00 92.19 82 LEU A C 1
ATOM 610 O O . LEU A 1 82 ? -18.939 0.522 16.289 1.00 92.19 82 LEU A O 1
ATOM 614 N N . ARG A 1 83 ? -18.408 -1.597 16.768 1.00 90.75 83 ARG A N 1
ATOM 615 C CA . ARG A 1 83 ? -19.785 -2.021 16.988 1.00 90.75 83 ARG A CA 1
ATOM 616 C C . ARG A 1 83 ? -20.293 -1.500 18.333 1.00 90.75 83 ARG A C 1
ATOM 618 O O . ARG A 1 83 ? -19.780 -1.889 19.374 1.00 90.75 83 ARG A O 1
ATOM 625 N N . GLU A 1 84 ? -21.360 -0.707 18.314 1.00 88.75 84 GLU A N 1
ATOM 626 C CA . GLU A 1 84 ? -21.857 -0.029 19.524 1.00 88.75 84 GLU A CA 1
ATOM 627 C C . GLU A 1 84 ? -22.858 -0.849 20.362 1.00 88.75 84 GLU A C 1
ATOM 629 O O . GLU A 1 84 ? -23.026 -0.603 21.551 1.00 88.75 84 GLU A O 1
ATOM 634 N N . ASN A 1 85 ? -23.528 -1.856 19.791 1.00 87.19 85 ASN A N 1
ATOM 635 C CA . ASN A 1 85 ? -24.599 -2.595 20.484 1.00 87.19 85 ASN A CA 1
ATOM 636 C C . ASN A 1 85 ? -24.125 -3.835 21.265 1.00 87.19 85 ASN A C 1
ATOM 638 O O . ASN A 1 85 ? -24.933 -4.719 21.558 1.00 87.19 85 ASN A O 1
ATOM 642 N N . VAL A 1 86 ? -22.827 -3.937 21.562 1.00 86.44 86 VAL A N 1
ATOM 643 C CA . VAL A 1 86 ? -22.254 -5.104 22.250 1.00 86.44 86 VAL A CA 1
ATOM 644 C C . VAL A 1 86 ? -22.790 -5.198 23.677 1.00 86.44 86 VAL A C 1
ATOM 646 O O . VAL A 1 86 ? -23.345 -6.231 24.039 1.00 86.44 86 VAL A O 1
ATOM 649 N N . SER A 1 87 ? -22.721 -4.110 24.449 1.00 85.94 87 SER A N 1
ATOM 650 C CA . SER A 1 87 ? -23.168 -4.093 25.849 1.00 85.94 87 SER A CA 1
ATOM 651 C C . SER A 1 87 ? -24.649 -4.440 25.994 1.00 85.94 87 SER A C 1
ATOM 653 O O . SER A 1 87 ? -25.001 -5.263 26.831 1.00 85.94 87 SER A O 1
ATOM 655 N N . LYS A 1 88 ? -25.508 -3.887 25.123 1.00 86.81 88 LYS A N 1
ATOM 656 C CA . LYS A 1 88 ? -26.948 -4.185 25.123 1.00 86.81 88 LYS A CA 1
ATOM 657 C C . LYS A 1 88 ? -27.222 -5.679 24.898 1.00 86.81 88 LYS A C 1
ATOM 659 O O . LYS A 1 88 ? -27.953 -6.285 25.666 1.00 86.81 88 LYS A O 1
ATOM 664 N N . LYS A 1 89 ? -26.578 -6.300 23.902 1.00 86.00 89 LYS A N 1
ATOM 665 C CA . LYS A 1 89 ? -26.761 -7.736 23.616 1.00 86.00 89 LYS A CA 1
ATOM 666 C C . LYS A 1 89 ? -26.183 -8.665 24.681 1.00 86.00 89 LYS A C 1
ATOM 668 O O . LYS A 1 89 ? -26.618 -9.803 24.782 1.00 86.00 89 LYS A O 1
ATOM 673 N N . MET A 1 90 ? -25.182 -8.213 25.432 1.00 86.56 90 MET A N 1
ATOM 674 C CA . MET A 1 90 ? -24.632 -8.982 26.550 1.00 86.56 90 MET A CA 1
ATOM 675 C C . MET A 1 90 ? -25.576 -9.001 27.758 1.00 86.56 90 MET A C 1
ATOM 677 O O . MET A 1 90 ? -25.537 -9.964 28.511 1.00 86.56 90 MET A O 1
ATOM 681 N N . GLN A 1 91 ? -26.408 -7.968 27.935 1.00 87.50 91 GLN A N 1
ATOM 682 C CA . GLN A 1 91 ? -27.413 -7.890 29.006 1.00 87.50 91 GLN A CA 1
ATOM 683 C C . GLN A 1 91 ? -28.693 -8.682 28.694 1.00 87.50 91 GLN A C 1
ATOM 685 O O . GLN A 1 91 ? -29.386 -9.097 29.612 1.00 87.50 91 GLN A O 1
ATOM 690 N N . GLU A 1 92 ? -29.012 -8.890 27.414 1.00 85.38 92 GLU A N 1
ATOM 691 C CA . GLU A 1 92 ? -30.166 -9.681 26.942 1.00 85.38 92 GLU A CA 1
ATOM 692 C C . GLU A 1 92 ? -29.916 -11.207 26.976 1.00 85.38 92 GLU A C 1
ATOM 694 O O . GLU A 1 92 ? -30.692 -11.972 26.404 1.00 85.38 92 GLU A O 1
ATOM 699 N N . ARG A 1 93 ? -28.810 -11.648 27.584 1.00 64.50 93 ARG A N 1
ATOM 700 C CA . ARG A 1 93 ? -28.295 -13.020 27.556 1.00 64.50 93 ARG A CA 1
ATOM 701 C C . ARG A 1 93 ? -28.485 -13.706 28.901 1.00 64.50 93 ARG A C 1
ATOM 703 O O . ARG A 1 93 ? -28.790 -14.916 28.872 1.00 64.50 93 ARG A O 1
#

Secondary structure (DSSP, 8-state):
--EEEE-TTS-EEEEE-HHHHHHHHHTTSEEEEETTTTEEEESS---------EEEEEE-SSEEEEEEEETTEEEEEEEEEPPTTHHHHHHT-

pLDDT: mean 93.85, std 4.98, range [64.5, 98.44]

Organism: NCBI:txid1434111